Protein AF-A0A077SKH4-F1 (afdb_monomer)

Radius of gyration: 14.98 Å; Cα contacts (8 Å, |Δi|>4): 152; chains: 1; bounding box: 33×28×40 Å

Nearest PDB structures (foldseek):
  4gmj-assembly2_D  TM=9.838E-01  e=1.958E-15  Homo sapiens
  4gmj-assembly3_F  TM=9.851E-01  e=6.056E-15  Homo sapiens
  3g10-assembly1_A  TM=9.636E-01  e=4.476E-11  Schizosaccharomyces pombe
  4b8a-assembly1_B  TM=8.541E-01  e=5.267E-09  Saccharomyces cerevisiae S288C
  4b8c-assembly2_E  TM=8.851E-01  e=1.291E-07  Saccharomyces cerevisiae S288C

InterPro domains:
  IPR006941 Ribonuclease CAF1 [PF04857] (20-105)
  IPR012337 Ribonuclease H-like superfamily [SSF53098] (2-127)
  IPR036397 Ribonuclease H superfamily [G3DSA:3.30.420.10] (1-127)
  IPR039637 CCR4-NOT transcription complex subunit 7/8/Pop2 [PTHR10797] (2-127)

Sequence (127 aa):
SRFGELLMSSGIVLNDCVHWVTFHSGYDFAYLLKLLTCQNLPDTQAGFFNLIKLYFPTVYDIKHLMKFCNSLHGGLNKLAELLEVERFGICHQAGSDSLLTACTFRKLKESFFNGSTEKYAGVLYGL

Organism: NCBI:txid1483482

Secondary structure (DSSP, 8-state):
-HHHHHHHHTTSSS-TT-EEEESS-HHHHHHHHHHHH-SPPPSSHHHHHHHHHHH-SEEEEHHHHGGGSTT--S-HHHHHHHTTPPP-S-TT-HHHHHHHHHHHHHHHHHHHSTT--GGGTTPPTT-

Solvent-accessible surface area (backbone atoms only — not comparable to full-atom values): 7391 Å² total; per-residue (Å²): 111,70,68,33,58,51,46,62,72,65,60,66,38,67,26,75,88,38,75,46,75,42,67,57,38,60,63,61,51,52,54,49,49,34,52,64,66,73,47,82,77,58,98,40,71,68,53,42,52,53,49,42,49,54,44,47,48,30,27,38,20,49,57,41,54,34,77,78,36,90,91,58,63,84,53,71,68,51,45,20,58,77,67,73,46,82,76,62,76,59,87,94,33,72,69,28,49,50,52,38,47,51,56,36,48,54,52,47,34,55,74,75,37,80,68,57,61,76,94,56,48,68,46,47,40,97,109

Mean predicted aligned error: 2.63 Å

Structure (mmCIF, N/CA/C/O backbone):
data_AF-A0A077SKH4-F1
#
_entry.id   AF-A0A077SKH4-F1
#
loop_
_atom_site.group_PDB
_atom_site.id
_atom_site.type_symbol
_atom_site.label_atom_id
_atom_site.label_alt_id
_atom_site.label_comp_id
_atom_site.label_asym_id
_atom_site.label_entity_id
_atom_site.label_seq_id
_atom_site.pdbx_PDB_ins_code
_atom_site.Cartn_x
_atom_site.Cartn_y
_atom_site.Cartn_z
_atom_site.occupancy
_atom_site.B_iso_or_equiv
_atom_site.auth_seq_id
_atom_site.auth_comp_id
_atom_site.auth_asym_id
_atom_site.auth_atom_id
_atom_site.pdbx_PDB_model_num
ATOM 1 N N . SER A 1 1 ? 2.276 6.394 20.110 1.00 77.44 1 SER A N 1
ATOM 2 C CA . SER A 1 1 ? 1.019 7.166 20.159 1.00 77.44 1 SER A CA 1
ATOM 3 C C . SER A 1 1 ? 1.038 8.331 19.175 1.00 77.44 1 SER A C 1
ATOM 5 O O . SER A 1 1 ? 0.233 8.316 18.255 1.00 77.44 1 SER A O 1
ATOM 7 N N . ARG A 1 2 ? 2.004 9.263 19.252 1.00 95.19 2 ARG A N 1
ATOM 8 C CA . ARG A 1 2 ? 1.986 10.504 18.449 1.00 95.19 2 ARG A CA 1
ATOM 9 C C . ARG A 1 2 ? 1.849 10.339 16.928 1.00 95.19 2 ARG A C 1
ATOM 11 O O . ARG A 1 2 ? 1.082 11.068 16.314 1.00 95.19 2 ARG A O 1
ATOM 18 N N . PHE A 1 3 ? 2.573 9.403 16.310 1.00 95.94 3 PHE A N 1
ATOM 19 C CA . PHE A 1 3 ? 2.470 9.183 14.859 1.00 95.94 3 PHE A CA 1
ATOM 20 C C . PHE A 1 3 ? 1.058 8.747 14.434 1.00 95.94 3 PHE A C 1
ATOM 22 O O . PHE A 1 3 ? 0.540 9.262 13.452 1.00 95.94 3 PHE A O 1
ATOM 29 N N . GLY A 1 4 ? 0.411 7.862 15.201 1.00 96.19 4 GLY A N 1
ATOM 30 C CA . GLY A 1 4 ? -0.950 7.402 14.904 1.00 96.19 4 GLY A CA 1
ATOM 31 C C . GLY A 1 4 ? -1.992 8.505 15.025 1.00 96.19 4 GLY A C 1
ATOM 32 O O . GLY A 1 4 ? -2.849 8.621 14.160 1.00 96.19 4 GLY A O 1
ATOM 33 N N . GLU A 1 5 ? -1.868 9.369 16.033 1.00 96.06 5 GLU A N 1
ATOM 34 C CA . GLU A 1 5 ? -2.736 10.546 16.198 1.00 96.06 5 GLU A CA 1
ATOM 35 C C . GLU A 1 5 ? -2.635 11.514 15.010 1.00 96.06 5 GLU A C 1
ATOM 37 O O . GLU A 1 5 ? -3.644 12.006 14.496 1.00 96.06 5 GLU A O 1
ATOM 42 N N . LEU A 1 6 ? -1.406 11.780 14.556 1.00 98.19 6 LEU A N 1
ATOM 43 C CA . LEU A 1 6 ? -1.163 12.655 13.412 1.00 98.19 6 LEU A CA 1
ATOM 44 C C . LEU A 1 6 ? -1.642 12.010 12.111 1.00 98.19 6 LEU A C 1
ATOM 46 O O . LEU A 1 6 ? -2.270 12.681 11.299 1.00 98.19 6 LEU A O 1
ATOM 50 N N . LEU A 1 7 ? -1.413 10.707 11.927 1.00 97.69 7 LEU A N 1
ATOM 51 C CA . LEU A 1 7 ? -1.899 9.983 10.755 1.00 97.69 7 LEU A CA 1
ATOM 52 C C . LEU A 1 7 ? -3.433 9.974 10.706 1.00 97.69 7 LEU A C 1
ATOM 54 O O . LEU A 1 7 ? -4.000 10.254 9.654 1.00 97.69 7 LEU A O 1
ATOM 58 N N . MET A 1 8 ? -4.103 9.746 11.839 1.00 97.25 8 MET A N 1
ATOM 59 C CA . MET A 1 8 ? -5.566 9.760 11.934 1.00 97.25 8 MET A CA 1
ATOM 60 C C . MET A 1 8 ? -6.166 11.111 11.530 1.00 97.25 8 MET A C 1
ATOM 62 O O . MET A 1 8 ? -7.162 11.158 10.817 1.00 97.25 8 MET A O 1
ATOM 66 N N . SER A 1 9 ? -5.554 12.216 11.962 1.00 97.00 9 SER A N 1
ATOM 67 C CA . SER A 1 9 ? -6.051 13.573 11.685 1.00 97.00 9 SER A CA 1
ATOM 68 C C . SER A 1 9 ? -5.535 14.182 10.373 1.00 97.00 9 SER A C 1
ATOM 70 O O . SER A 1 9 ? -5.963 15.269 9.996 1.00 97.00 9 SER A O 1
ATOM 72 N N . SER A 1 10 ? -4.653 13.487 9.648 1.00 97.75 10 SER A N 1
ATOM 73 C CA . SER A 1 10 ? -4.031 13.983 8.408 1.00 97.75 10 SER A CA 1
ATOM 74 C C . SER A 1 10 ? -4.956 14.025 7.186 1.00 97.75 10 SER A C 1
ATOM 76 O O . SER A 1 10 ? -4.623 14.674 6.197 1.00 97.75 10 SER A O 1
ATOM 78 N N . GLY A 1 11 ? -6.077 13.296 7.215 1.00 97.50 11 GLY A N 1
ATOM 79 C CA . GLY A 1 11 ? -6.938 13.075 6.047 1.00 97.50 11 GLY A CA 1
ATOM 80 C C . GLY A 1 11 ? -6.426 12.016 5.058 1.00 97.50 11 GLY A C 1
ATOM 81 O O . GLY A 1 11 ? -7.020 11.862 3.993 1.00 97.50 11 GLY A O 1
ATOM 82 N N . ILE A 1 12 ? -5.342 11.294 5.379 1.00 97.25 12 ILE A N 1
ATOM 83 C CA . ILE A 1 12 ? -4.785 10.212 4.538 1.00 97.25 12 ILE A CA 1
ATOM 84 C C . ILE A 1 12 ? -5.545 8.884 4.741 1.00 97.25 12 ILE A C 1
ATOM 86 O O . ILE A 1 12 ? -5.666 8.076 3.820 1.00 97.25 12 ILE A O 1
ATOM 90 N N . VAL A 1 13 ? -6.064 8.651 5.947 1.00 98.06 13 VAL A N 1
ATOM 91 C CA . VAL A 1 13 ? -6.929 7.505 6.277 1.00 98.06 13 VAL A CA 1
ATOM 92 C C . VAL A 1 13 ? -8.393 7.938 6.293 1.00 98.06 13 VAL A C 1
ATOM 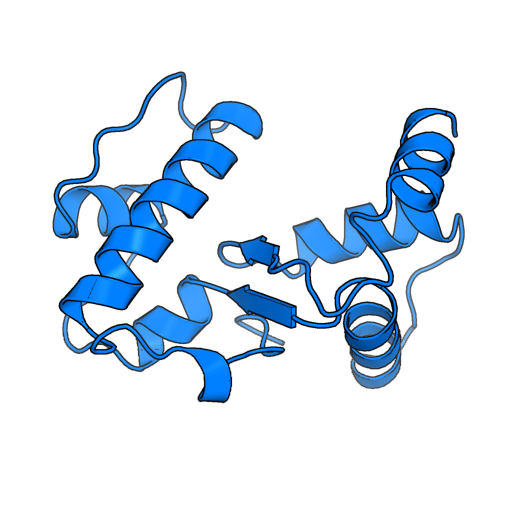94 O O . VAL A 1 13 ? -8.671 9.130 6.424 1.00 98.06 13 VAL A O 1
ATOM 97 N N . LEU A 1 14 ? -9.322 6.981 6.194 1.00 98.00 14 LEU A N 1
ATOM 98 C CA . LEU A 1 14 ? -10.774 7.230 6.190 1.00 98.00 14 LEU A CA 1
ATOM 99 C C . LEU A 1 14 ? -11.210 8.185 5.056 1.00 98.00 14 LEU A C 1
ATOM 101 O O . LEU A 1 14 ? -12.123 8.989 5.228 1.00 98.00 14 LEU A O 1
ATOM 105 N N . ASN A 1 15 ? -10.521 8.136 3.911 1.00 98.00 15 ASN A N 1
ATOM 106 C CA . ASN A 1 15 ? -10.720 9.067 2.803 1.00 98.00 15 ASN A CA 1
ATOM 107 C C . ASN A 1 15 ? -10.680 8.345 1.449 1.00 98.00 15 ASN A C 1
ATOM 109 O O . ASN A 1 15 ? -9.623 7.888 1.015 1.00 98.00 15 ASN A O 1
ATOM 113 N N . ASP A 1 16 ? -11.820 8.303 0.760 1.00 96.12 16 ASP A N 1
ATOM 114 C CA . ASP A 1 16 ? -11.981 7.623 -0.534 1.00 96.12 16 ASP A CA 1
ATOM 115 C C . ASP A 1 16 ? -11.188 8.290 -1.671 1.00 96.12 16 ASP A C 1
ATOM 117 O O . ASP A 1 16 ? -10.854 7.643 -2.665 1.00 96.12 16 ASP A O 1
ATOM 121 N N . CYS A 1 17 ? -10.837 9.574 -1.525 1.00 97.12 17 CYS A N 1
ATOM 122 C CA . CYS A 1 17 ? -10.016 10.301 -2.495 1.00 97.12 17 CYS A CA 1
ATOM 123 C C . CYS A 1 17 ? -8.535 9.881 -2.443 1.00 97.12 17 CYS A C 1
ATOM 125 O O . CYS A 1 17 ? -7.771 10.181 -3.366 1.00 97.12 17 CYS A O 1
ATOM 127 N N . VAL A 1 18 ? -8.108 9.201 -1.373 1.00 98.00 18 VAL A N 1
ATOM 128 C CA . VAL A 1 18 ? -6.723 8.760 -1.180 1.00 98.00 18 VAL A CA 1
ATOM 129 C C . VAL A 1 18 ? -6.565 7.322 -1.656 1.00 98.00 18 VAL A C 1
ATOM 131 O O . VAL A 1 18 ? -7.278 6.417 -1.234 1.00 98.00 18 VAL A O 1
ATOM 134 N N . HIS A 1 19 ? -5.579 7.112 -2.525 1.00 97.62 19 HIS A N 1
ATOM 135 C CA . HIS A 1 19 ? -5.285 5.815 -3.119 1.00 97.62 19 HIS A CA 1
ATOM 136 C C . HIS A 1 19 ? -4.001 5.257 -2.507 1.00 97.62 19 HIS A C 1
ATOM 138 O O . HIS A 1 19 ? -2.911 5.786 -2.729 1.00 97.62 19 HIS A O 1
ATOM 144 N N . TRP A 1 20 ? -4.127 4.179 -1.743 1.00 98.50 20 TRP A N 1
ATOM 145 C CA . TRP A 1 20 ? -3.008 3.490 -1.115 1.00 98.50 20 TRP A CA 1
ATOM 146 C C . TRP A 1 20 ? -2.405 2.477 -2.083 1.00 98.50 20 TRP A C 1
ATOM 148 O O . TRP A 1 20 ? -3.098 1.606 -2.603 1.00 98.50 2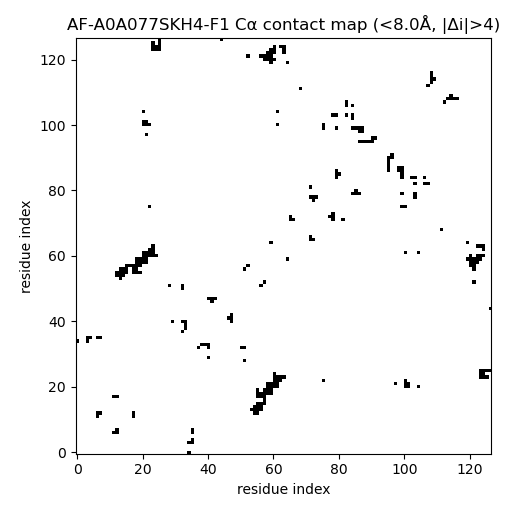0 TRP A O 1
ATOM 158 N N . VAL A 1 21 ? -1.103 2.578 -2.326 1.00 98.56 21 VAL A N 1
ATOM 159 C CA . VAL A 1 21 ? -0.372 1.699 -3.244 1.00 98.56 21 VAL A CA 1
ATOM 160 C C . VAL A 1 21 ? 0.660 0.918 -2.451 1.00 98.56 21 VAL A C 1
ATOM 162 O O . VAL A 1 21 ? 1.446 1.500 -1.709 1.00 98.56 21 VAL A O 1
ATOM 165 N N . THR A 1 22 ? 0.647 -0.402 -2.600 1.00 98.44 22 THR A N 1
ATOM 166 C CA . THR A 1 22 ? 1.413 -1.308 -1.743 1.00 98.44 22 THR A CA 1
ATOM 167 C C . THR A 1 22 ? 1.947 -2.518 -2.513 1.00 98.44 22 THR A C 1
ATOM 169 O O . THR A 1 22 ? 1.578 -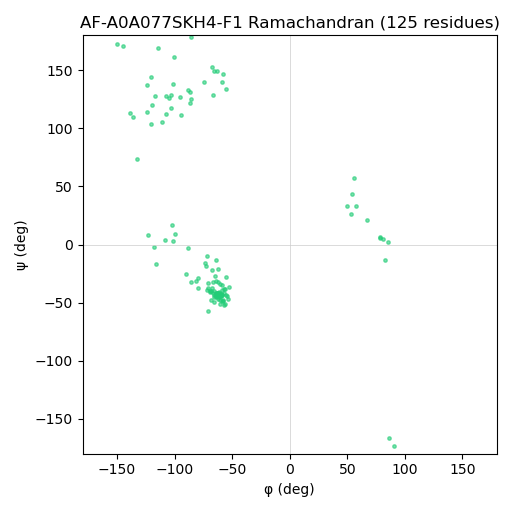2.735 -3.667 1.00 98.44 22 THR A O 1
ATOM 172 N N . PHE A 1 23 ? 2.814 -3.323 -1.893 1.00 98.50 23 PHE A N 1
ATOM 173 C CA . PHE A 1 23 ? 3.326 -4.565 -2.475 1.00 98.50 23 PHE A CA 1
ATOM 174 C C . PHE A 1 23 ? 3.328 -5.676 -1.418 1.00 98.50 23 PHE A C 1
ATOM 176 O O . PHE A 1 23 ? 4.156 -5.650 -0.516 1.00 98.50 23 PHE A O 1
ATOM 183 N N . HIS A 1 24 ? 2.443 -6.670 -1.556 1.00 97.69 24 HIS A N 1
ATOM 184 C CA . HIS A 1 24 ? 2.314 -7.809 -0.637 1.00 97.69 24 HIS A CA 1
ATOM 185 C C . HIS A 1 24 ? 2.087 -7.384 0.827 1.00 97.69 24 HIS A C 1
ATOM 187 O O . HIS A 1 24 ? 2.842 -7.732 1.734 1.00 97.69 24 HIS A O 1
ATOM 193 N N . SER A 1 25 ? 1.027 -6.611 1.047 1.00 97.75 25 SER A N 1
ATOM 194 C CA . SER A 1 25 ? 0.936 -5.658 2.161 1.00 97.75 25 SER A CA 1
ATOM 195 C C . SER A 1 25 ? 0.102 -6.090 3.362 1.00 97.75 25 SER A C 1
ATOM 197 O O . SER A 1 25 ? -0.251 -5.263 4.205 1.00 97.75 25 SER A O 1
ATOM 199 N N . GLY A 1 26 ? -0.196 -7.386 3.490 1.00 97.81 26 GLY A N 1
ATOM 200 C CA . GLY A 1 26 ? -0.966 -7.907 4.625 1.00 97.81 26 GLY A CA 1
ATOM 201 C C . GLY A 1 26 ? -0.369 -7.501 5.979 1.00 97.81 26 GLY A C 1
ATOM 202 O O . GLY A 1 26 ? -1.079 -6.987 6.844 1.00 97.81 26 GLY A O 1
ATOM 203 N N . TYR A 1 27 ? 0.950 -7.649 6.142 1.00 97.62 27 TYR A N 1
ATOM 204 C CA . TYR A 1 27 ? 1.649 -7.234 7.363 1.00 97.62 27 TYR A CA 1
ATOM 205 C C . TYR A 1 27 ? 1.750 -5.712 7.509 1.00 97.62 27 TYR A C 1
ATOM 207 O O . TYR A 1 27 ? 1.571 -5.205 8.616 1.00 97.62 27 TYR A O 1
ATOM 215 N N . ASP A 1 28 ? 1.983 -4.979 6.419 1.00 97.94 28 ASP A N 1
ATOM 216 C CA . ASP A 1 28 ? 2.094 -3.515 6.447 1.00 97.94 28 ASP A CA 1
ATOM 217 C C . ASP A 1 28 ? 0.815 -2.885 7.008 1.00 97.94 28 ASP A C 1
ATOM 219 O O . ASP A 1 28 ? 0.849 -2.080 7.944 1.00 97.94 28 ASP A O 1
ATOM 223 N N . PHE A 1 29 ? -0.337 -3.322 6.496 1.00 98.25 29 PHE A N 1
ATOM 224 C CA . PHE A 1 29 ? -1.618 -2.843 6.990 1.00 98.25 29 PHE A CA 1
ATOM 225 C C . PHE A 1 29 ? -1.960 -3.366 8.382 1.00 98.25 29 PHE A C 1
ATOM 227 O O . PHE A 1 29 ? -2.570 -2.635 9.158 1.00 98.25 29 PHE A O 1
ATOM 234 N N . ALA A 1 30 ? -1.550 -4.582 8.746 1.00 98.06 30 ALA A N 1
ATOM 235 C CA . ALA A 1 30 ? -1.702 -5.073 10.113 1.00 98.06 30 ALA A CA 1
ATOM 236 C C . ALA A 1 30 ? -0.971 -4.173 11.126 1.00 98.06 30 ALA A C 1
ATOM 238 O O . ALA A 1 30 ? -1.541 -3.808 12.158 1.00 98.06 30 ALA A O 1
ATOM 239 N N . TYR A 1 31 ? 0.255 -3.741 10.816 1.00 97.50 31 TYR A N 1
ATOM 240 C CA . TYR A 1 31 ? 0.981 -2.784 11.651 1.00 97.50 31 TYR A CA 1
ATOM 241 C C . TYR A 1 31 ? 0.289 -1.418 11.709 1.00 97.50 31 TYR A C 1
ATOM 243 O O . TYR A 1 31 ? 0.144 -0.866 12.803 1.00 97.50 31 TYR A O 1
ATOM 251 N N . LEU A 1 32 ? -0.180 -0.886 10.574 1.00 97.50 32 LEU A N 1
ATOM 252 C CA . LEU A 1 32 ? -0.897 0.393 10.543 1.00 97.50 32 LEU A CA 1
ATOM 253 C C . LEU A 1 32 ? -2.225 0.339 11.307 1.00 97.50 32 LEU A C 1
ATOM 255 O O . LEU A 1 32 ? -2.503 1.242 12.091 1.00 97.50 32 LEU A O 1
ATOM 259 N N . LEU A 1 33 ? -3.020 -0.723 11.152 1.00 98.00 33 LEU A N 1
ATOM 260 C CA . LEU A 1 33 ? -4.265 -0.903 11.900 1.00 98.00 33 LEU A CA 1
ATOM 261 C C . LEU A 1 33 ? -4.001 -1.002 13.399 1.00 98.00 33 LEU A C 1
ATOM 263 O O . LEU A 1 33 ? -4.674 -0.328 14.176 1.00 98.00 33 LEU A O 1
ATOM 267 N N . LYS A 1 34 ? -2.995 -1.776 13.823 1.00 97.31 34 LYS A N 1
ATOM 268 C CA . LYS A 1 34 ? -2.605 -1.847 15.238 1.00 97.31 34 LYS A CA 1
ATOM 269 C C . LYS A 1 34 ? -2.201 -0.474 15.779 1.00 97.31 34 LYS A C 1
ATOM 271 O O . LYS A 1 34 ? -2.547 -0.126 16.904 1.00 97.31 34 LYS A O 1
ATOM 276 N N . LEU A 1 35 ? -1.495 0.316 14.974 1.00 96.69 35 LEU A N 1
ATOM 277 C CA . LEU A 1 35 ? -1.054 1.659 15.334 1.00 96.69 35 LEU A CA 1
ATOM 278 C C . LEU A 1 35 ? -2.204 2.680 15.398 1.00 96.69 35 LEU A C 1
ATOM 280 O O . LEU A 1 35 ? -2.182 3.547 16.268 1.00 96.69 35 LEU A O 1
ATOM 284 N N . LEU A 1 36 ? -3.185 2.589 14.497 1.00 97.06 36 LEU A N 1
ATOM 285 C CA . LEU A 1 36 ? -4.333 3.502 14.420 1.00 97.06 36 LEU A CA 1
ATOM 286 C C . LEU A 1 36 ? -5.417 3.179 15.451 1.00 97.06 36 LEU A C 1
ATOM 288 O O . LEU A 1 36 ? -6.042 4.087 15.991 1.00 97.06 36 LEU A O 1
ATOM 292 N N . THR A 1 37 ? -5.654 1.893 15.706 1.00 96.00 37 THR A N 1
ATOM 293 C CA . THR A 1 37 ? -6.714 1.435 16.617 1.00 96.00 37 THR A CA 1
ATOM 294 C C . THR A 1 37 ? -6.224 1.295 18.053 1.00 96.00 37 THR A C 1
ATOM 296 O O . THR A 1 37 ? -7.025 1.379 18.982 1.00 96.00 37 THR A O 1
ATOM 299 N N . CYS A 1 38 ? -4.920 1.070 18.250 1.00 95.50 38 CYS A N 1
ATOM 300 C CA . CYS A 1 38 ? -4.346 0.671 19.535 1.00 95.50 38 CYS A CA 1
ATOM 301 C C . CYS A 1 38 ? -5.038 -0.570 20.140 1.00 95.50 38 CYS A C 1
ATOM 303 O O . CYS A 1 38 ? -5.036 -0.739 21.358 1.00 95.50 38 CYS A O 1
ATOM 305 N N . GLN A 1 39 ? -5.630 -1.428 19.300 1.00 95.88 39 GLN A N 1
ATOM 306 C CA . GLN A 1 39 ? -6.303 -2.666 19.692 1.00 95.88 39 G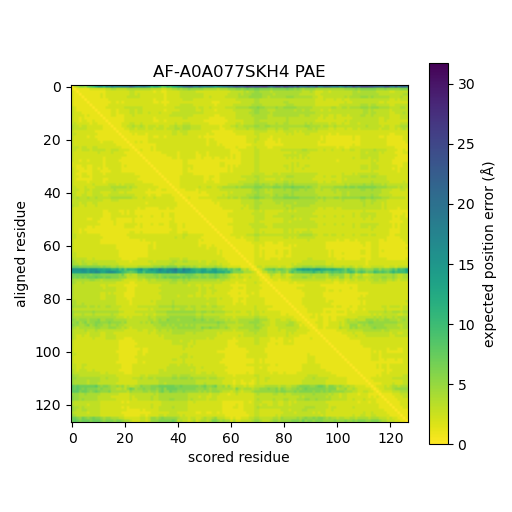LN A CA 1
ATOM 307 C C . GLN A 1 39 ? -5.572 -3.895 19.140 1.00 95.88 39 GLN A C 1
ATOM 309 O O . GLN A 1 39 ? -4.684 -3.798 18.286 1.00 95.88 39 GLN A O 1
ATOM 314 N N . ASN A 1 40 ? -5.968 -5.074 19.625 1.00 97.50 40 ASN A N 1
ATOM 315 C CA . ASN A 1 40 ? -5.630 -6.329 18.962 1.00 97.50 40 ASN A CA 1
ATOM 316 C C . ASN A 1 40 ? -6.261 -6.372 17.564 1.00 97.50 40 ASN A C 1
ATOM 318 O O . ASN A 1 40 ? -7.325 -5.797 17.327 1.00 97.50 40 ASN A O 1
ATOM 322 N N . LEU A 1 41 ? -5.590 -7.058 16.639 1.00 97.94 41 LEU A N 1
ATOM 323 C CA . LEU A 1 41 ? -6.148 -7.295 15.313 1.00 97.94 41 LEU A CA 1
ATOM 324 C C . LEU A 1 41 ? -7.357 -8.236 15.413 1.00 97.94 41 LEU A C 1
ATOM 326 O O . LEU A 1 41 ? -7.407 -9.050 16.335 1.00 97.94 41 LEU A O 1
ATOM 330 N N . PRO A 1 42 ? -8.312 -8.153 14.474 1.00 97.94 42 PRO A N 1
ATOM 331 C CA . PRO A 1 42 ? -9.434 -9.080 14.435 1.00 97.94 42 PRO A CA 1
ATOM 332 C C . PRO A 1 42 ? -8.974 -10.536 14.306 1.00 97.94 42 PRO A C 1
ATOM 334 O O . PRO A 1 42 ? -8.097 -10.838 13.499 1.00 97.94 42 PRO A O 1
ATOM 337 N N . ASP A 1 43 ? -9.640 -11.445 15.018 1.00 97.31 43 ASP A N 1
ATOM 338 C CA . ASP A 1 43 ? -9.347 -12.889 14.972 1.00 97.31 43 ASP A CA 1
ATOM 339 C C . ASP A 1 43 ? -9.781 -13.557 13.657 1.00 97.31 43 ASP A C 1
ATOM 341 O O . ASP A 1 43 ? -9.478 -14.720 13.396 1.00 97.31 43 ASP A O 1
ATOM 345 N N . THR A 1 44 ? -10.526 -12.830 12.821 1.00 98.06 44 THR A N 1
ATOM 346 C CA . THR A 1 44 ? -11.023 -13.321 11.538 1.00 98.06 44 THR A CA 1
ATOM 347 C C . THR A 1 44 ? -10.520 -12.457 10.397 1.00 98.06 44 THR A C 1
ATOM 349 O O . THR A 1 44 ? -10.469 -11.227 10.484 1.00 98.06 44 THR A O 1
ATOM 352 N N . GLN A 1 45 ? -10.237 -13.107 9.272 1.00 96.81 45 GLN A N 1
ATOM 353 C CA . GLN A 1 45 ? -9.868 -12.427 8.038 1.00 96.81 45 GLN A CA 1
ATOM 354 C C . GLN A 1 45 ? -10.951 -11.434 7.586 1.00 96.81 45 GLN A C 1
ATOM 356 O O . GLN A 1 45 ? -10.636 -10.310 7.207 1.00 96.81 45 GLN A O 1
ATOM 361 N N . ALA A 1 46 ? -12.233 -11.799 7.686 1.00 97.88 46 ALA A N 1
ATOM 362 C CA . ALA A 1 46 ? -13.336 -10.894 7.355 1.00 97.88 46 ALA A CA 1
ATOM 363 C C . ALA A 1 46 ? -13.326 -9.624 8.227 1.00 97.88 46 ALA A C 1
ATOM 365 O O . ALA A 1 46 ? -13.479 -8.519 7.712 1.00 97.88 46 ALA A O 1
ATOM 366 N N . GLY A 1 47 ? -13.081 -9.765 9.536 1.00 98.25 47 GLY A N 1
ATOM 367 C CA . GLY A 1 47 ? -12.923 -8.626 10.440 1.00 98.25 47 GLY A CA 1
ATOM 368 C C . GLY A 1 47 ? -11.740 -7.734 10.055 1.00 98.25 47 GLY A C 1
ATOM 369 O O . GLY A 1 47 ? -11.872 -6.511 10.060 1.00 98.25 47 GLY A O 1
ATOM 370 N N . PHE A 1 48 ? -10.613 -8.331 9.659 1.00 98.25 48 PHE A N 1
ATOM 371 C CA . PHE A 1 48 ? -9.453 -7.591 9.162 1.00 98.25 48 PHE A CA 1
ATOM 372 C C . PHE A 1 48 ? -9.801 -6.775 7.911 1.00 98.25 48 PHE A C 1
ATOM 374 O O . PHE A 1 48 ? -9.598 -5.563 7.902 1.00 98.25 48 PHE A O 1
ATOM 381 N N . PHE A 1 49 ? -10.416 -7.390 6.896 1.00 98.06 49 PHE A N 1
ATOM 382 C CA . PHE A 1 49 ? -10.818 -6.685 5.673 1.00 98.06 49 PHE A CA 1
ATOM 383 C C . PHE A 1 49 ? -11.878 -5.603 5.909 1.00 98.06 49 PHE A C 1
ATOM 385 O O . PHE A 1 49 ? -11.848 -4.577 5.232 1.00 98.06 49 PHE A O 1
ATOM 392 N N . ASN A 1 50 ? -12.770 -5.773 6.890 1.00 98.31 50 ASN A N 1
ATOM 393 C CA . ASN A 1 50 ? -13.705 -4.715 7.282 1.00 98.31 50 ASN A CA 1
ATOM 394 C C . ASN A 1 50 ? -12.964 -3.468 7.785 1.00 98.31 50 ASN A C 1
ATOM 396 O O . ASN A 1 50 ? -13.317 -2.352 7.405 1.00 98.31 50 ASN A O 1
ATOM 400 N N . LEU A 1 51 ? -11.911 -3.645 8.592 1.00 98.38 51 LEU A N 1
ATOM 401 C CA . LEU A 1 51 ? -11.074 -2.530 9.037 1.00 98.38 51 LEU A CA 1
ATOM 402 C C . LEU A 1 51 ? -10.253 -1.937 7.889 1.00 98.38 51 LEU A C 1
ATOM 404 O O . LEU A 1 51 ? -10.161 -0.716 7.796 1.00 98.38 51 LEU A O 1
ATOM 408 N N . ILE A 1 52 ? -9.700 -2.765 6.996 1.00 98.19 52 ILE A N 1
ATOM 409 C CA . ILE A 1 52 ? -8.990 -2.272 5.806 1.00 98.19 52 ILE A CA 1
ATOM 410 C C . ILE A 1 52 ? -9.903 -1.376 4.977 1.00 98.19 52 ILE A C 1
ATOM 412 O O . ILE A 1 52 ? -9.542 -0.237 4.713 1.00 98.19 52 ILE A O 1
ATOM 416 N N . LYS A 1 53 ? -11.106 -1.848 4.637 1.00 97.88 53 LYS A N 1
ATOM 417 C CA . LYS A 1 53 ? -12.072 -1.086 3.840 1.00 97.88 53 LYS A CA 1
ATOM 418 C C . LYS A 1 53 ? -12.493 0.220 4.516 1.00 97.88 53 LYS A C 1
ATOM 420 O O . LYS A 1 53 ? -12.754 1.197 3.827 1.00 97.88 53 LYS A O 1
ATOM 425 N N . LEU A 1 54 ? -12.572 0.236 5.846 1.00 98.25 54 LEU A N 1
ATOM 426 C CA . LEU A 1 54 ? -12.901 1.441 6.600 1.00 98.25 54 LEU A CA 1
ATOM 427 C C . LEU A 1 54 ? -11.750 2.458 6.557 1.00 98.25 54 LEU A C 1
ATOM 429 O O . LEU A 1 54 ? -11.946 3.589 6.129 1.00 98.25 54 LEU A O 1
ATOM 433 N N . TYR A 1 55 ? -10.552 2.067 6.998 1.00 98.44 55 TYR A N 1
ATOM 434 C CA . TYR A 1 55 ? -9.419 2.986 7.165 1.00 98.44 55 TYR A CA 1
ATOM 435 C C . TYR A 1 55 ? -8.694 3.320 5.857 1.00 98.44 55 TYR A C 1
ATOM 437 O O . TYR A 1 55 ? -8.137 4.411 5.732 1.00 98.44 55 TYR A O 1
ATOM 445 N N . PHE A 1 56 ? -8.710 2.404 4.892 1.00 98.38 56 PHE A N 1
ATOM 446 C CA . PHE A 1 56 ? -8.012 2.491 3.610 1.00 98.38 56 PHE A CA 1
ATOM 447 C C . PHE A 1 56 ? -8.981 2.102 2.479 1.00 98.38 56 PHE A C 1
ATOM 449 O O . PHE A 1 56 ? -8.890 1.004 1.929 1.00 98.38 56 PHE A O 1
ATOM 456 N N . PRO A 1 57 ? -9.944 2.972 2.129 1.00 97.56 57 PRO A N 1
ATOM 457 C CA . PRO A 1 57 ? -11.046 2.589 1.242 1.00 97.56 57 PRO A CA 1
ATOM 458 C C . PRO A 1 57 ? -10.598 2.183 -0.165 1.00 97.56 57 PRO A C 1
ATOM 460 O O . PRO A 1 57 ? -11.178 1.278 -0.767 1.00 97.56 57 PRO A O 1
ATOM 463 N N . THR A 1 58 ? -9.521 2.801 -0.658 1.00 97.94 58 THR A N 1
ATOM 464 C CA . THR A 1 58 ? -8.964 2.528 -1.983 1.00 97.94 58 THR A CA 1
ATOM 465 C C . THR A 1 58 ? -7.523 2.044 -1.866 1.00 97.94 58 THR A C 1
ATOM 467 O O . THR A 1 58 ? -6.606 2.836 -1.653 1.00 97.94 58 THR A O 1
ATOM 470 N N . VAL A 1 59 ? -7.314 0.735 -2.026 1.00 98.31 59 VAL A N 1
ATOM 471 C CA . VAL A 1 59 ? -5.999 0.077 -1.924 1.00 98.31 59 VAL A CA 1
ATOM 472 C C . VAL A 1 59 ? -5.685 -0.698 -3.197 1.00 98.31 59 VAL A C 1
ATOM 474 O O . VAL A 1 59 ? -6.527 -1.444 -3.689 1.00 98.31 59 VAL A O 1
ATOM 477 N N . TYR A 1 60 ? -4.449 -0.592 -3.676 1.00 98.56 60 TYR A N 1
ATOM 478 C CA . TYR A 1 60 ? -3.889 -1.439 -4.721 1.00 98.56 60 TYR A CA 1
ATOM 479 C C . TYR A 1 60 ? -2.676 -2.197 -4.190 1.00 98.56 60 TYR A C 1
ATOM 481 O O . TYR A 1 60 ? -1.672 -1.596 -3.800 1.00 98.56 60 TYR A O 1
ATOM 489 N N . ASP A 1 61 ? -2.751 -3.526 -4.211 1.00 98.50 61 ASP A N 1
ATOM 490 C CA . ASP A 1 61 ? -1.593 -4.386 -3.993 1.00 98.50 61 ASP A CA 1
ATOM 491 C C . ASP A 1 61 ? -0.986 -4.772 -5.349 1.00 98.50 61 ASP A C 1
ATOM 493 O O . ASP A 1 61 ? -1.562 -5.530 -6.134 1.00 98.50 61 ASP A O 1
ATOM 497 N N . ILE A 1 62 ? 0.209 -4.255 -5.631 1.00 98.44 62 ILE A N 1
ATOM 498 C CA . ILE A 1 62 ? 0.956 -4.534 -6.860 1.00 98.44 62 ILE A CA 1
ATOM 499 C C . ILE A 1 62 ? 1.168 -6.040 -7.043 1.00 98.44 62 ILE A C 1
ATOM 501 O O . ILE A 1 62 ? 1.066 -6.542 -8.162 1.00 98.44 62 ILE A O 1
ATOM 505 N N . LYS A 1 63 ? 1.420 -6.789 -5.964 1.00 98.06 63 LYS A N 1
ATOM 506 C CA . LYS A 1 63 ? 1.648 -8.233 -6.047 1.00 98.06 63 LYS A CA 1
ATOM 507 C C . LYS A 1 63 ? 0.383 -8.972 -6.491 1.00 98.06 63 LYS A C 1
ATOM 509 O O . LYS A 1 63 ? 0.479 -9.976 -7.198 1.00 98.06 63 LYS A O 1
ATOM 514 N N . HIS A 1 64 ? -0.795 -8.465 -6.124 1.00 97.81 64 HIS A N 1
ATOM 515 C CA . HIS A 1 64 ? -2.071 -8.941 -6.653 1.00 97.81 64 HIS A CA 1
ATOM 516 C C . HIS A 1 64 ? -2.230 -8.575 -8.135 1.00 97.81 64 HIS A C 1
ATOM 518 O O . HIS A 1 64 ? -2.512 -9.459 -8.943 1.00 97.81 64 HIS A O 1
ATOM 524 N N . LEU A 1 65 ? -1.964 -7.320 -8.512 1.00 97.75 65 LEU A N 1
ATOM 525 C CA . LEU A 1 65 ? -2.055 -6.851 -9.903 1.00 97.75 65 LEU A CA 1
ATOM 526 C C . LEU A 1 65 ? -1.174 -7.655 -10.868 1.00 97.75 65 LEU A C 1
ATOM 528 O O . LEU A 1 65 ? -1.604 -7.978 -11.975 1.00 97.75 65 LEU A O 1
ATOM 532 N N . 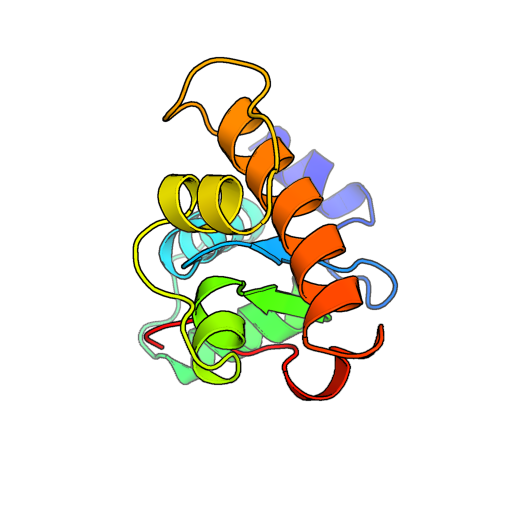MET A 1 66 ? 0.029 -8.045 -10.440 1.00 97.44 66 MET A N 1
ATOM 533 C CA . MET A 1 66 ? 0.936 -8.877 -11.239 1.00 97.44 66 MET A CA 1
ATOM 534 C C . MET A 1 66 ? 0.292 -10.192 -11.706 1.00 97.44 66 MET A C 1
ATOM 536 O O . MET A 1 66 ? 0.657 -10.682 -12.768 1.00 97.44 66 MET A O 1
ATOM 540 N N . LYS A 1 67 ? -0.695 -10.747 -10.980 1.00 95.50 67 LYS A N 1
ATOM 541 C CA . LYS A 1 67 ? -1.405 -11.975 -11.395 1.00 95.50 67 LYS A CA 1
ATOM 542 C C . LYS A 1 67 ? -2.164 -11.819 -12.716 1.00 95.50 67 LYS A C 1
ATOM 544 O O . LYS A 1 67 ? -2.469 -12.819 -13.356 1.00 95.50 67 LYS A O 1
ATOM 549 N N . PHE A 1 68 ? -2.472 -10.586 -13.111 1.00 95.19 68 PHE A N 1
ATOM 550 C CA . PHE A 1 68 ? -3.191 -10.264 -14.345 1.00 95.19 68 PHE A CA 1
ATOM 551 C C . PHE A 1 68 ? -2.263 -9.770 -15.459 1.00 95.19 68 PHE A C 1
ATOM 553 O O . PHE A 1 68 ? -2.733 -9.406 -16.533 1.00 95.19 68 PHE A O 1
ATOM 560 N N . CYS A 1 69 ? -0.954 -9.753 -15.207 1.00 93.88 69 CYS A N 1
ATOM 561 C CA . CYS A 1 69 ? 0.057 -9.331 -16.160 1.00 93.88 69 CYS A CA 1
ATOM 562 C C . CYS A 1 69 ? 0.866 -10.555 -16.583 1.00 93.88 69 CYS A C 1
ATOM 564 O O . CYS A 1 69 ? 1.704 -11.053 -15.827 1.00 93.88 69 CYS A O 1
ATOM 566 N N . ASN A 1 70 ? 0.630 -11.044 -17.800 1.00 82.12 70 ASN A N 1
ATOM 567 C CA . ASN A 1 70 ? 1.435 -12.127 -18.359 1.00 82.12 70 ASN A CA 1
ATOM 568 C C . ASN A 1 70 ? 2.915 -11.715 -18.319 1.00 82.12 70 ASN A C 1
ATOM 570 O O . ASN A 1 70 ? 3.232 -10.592 -18.700 1.00 82.12 70 ASN A O 1
ATOM 574 N N . SER A 1 71 ? 3.795 -12.618 -17.869 1.00 85.00 71 SER A N 1
ATOM 575 C CA . SER A 1 71 ? 5.260 -12.470 -17.709 1.00 85.00 71 SER A CA 1
ATOM 576 C C . SER A 1 71 ? 5.802 -11.786 -16.441 1.00 85.00 71 SER A C 1
ATOM 578 O O . SER A 1 71 ? 6.986 -11.966 -16.142 1.00 85.00 71 SER A O 1
ATOM 580 N N . LEU A 1 72 ? 4.991 -11.100 -15.626 1.00 93.12 72 LEU A N 1
ATOM 581 C CA . LEU A 1 72 ? 5.503 -10.433 -14.417 1.00 93.12 72 LEU A CA 1
ATOM 582 C C . LEU A 1 72 ? 5.537 -11.375 -13.204 1.00 93.12 72 LEU A C 1
ATOM 584 O O . LEU A 1 72 ? 4.521 -11.915 -12.775 1.00 93.12 72 LEU A O 1
ATOM 588 N N . HIS A 1 73 ? 6.719 -11.555 -12.613 1.00 92.88 73 HIS A N 1
ATOM 589 C CA . HIS A 1 73 ? 6.943 -12.446 -11.471 1.00 92.88 73 HIS A CA 1
ATOM 590 C C . HIS A 1 73 ? 8.088 -11.942 -10.575 1.00 92.88 73 HIS A C 1
ATOM 592 O O . HIS A 1 73 ? 8.772 -10.973 -10.893 1.00 92.88 73 HIS A O 1
ATOM 598 N N . GLY A 1 74 ? 8.286 -12.589 -9.422 1.00 96.06 74 GLY A N 1
ATOM 599 C CA . GLY A 1 74 ? 9.335 -12.219 -8.463 1.00 96.06 74 GLY A CA 1
ATOM 600 C C . GLY A 1 74 ? 8.934 -11.131 -7.456 1.00 96.06 74 GLY A C 1
ATOM 601 O O . GLY A 1 74 ? 7.750 -10.870 -7.235 1.00 96.06 74 GLY A O 1
ATOM 602 N N . GLY A 1 75 ? 9.926 -10.567 -6.764 1.00 97.12 75 GLY A N 1
ATOM 603 C CA . GLY A 1 75 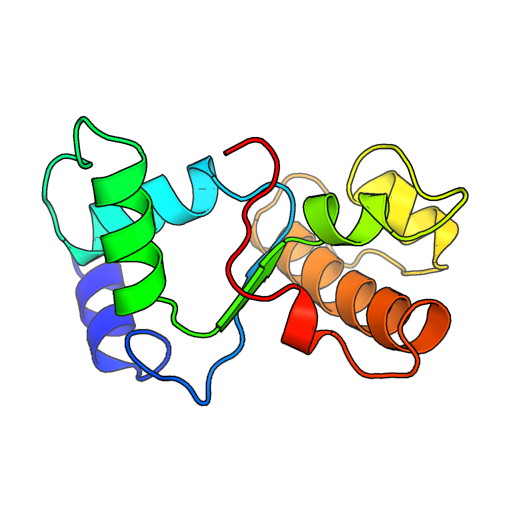? 9.747 -9.501 -5.767 1.00 97.12 75 GLY A CA 1
ATOM 604 C C . GLY A 1 75 ? 9.722 -8.095 -6.379 1.00 97.12 75 GLY A C 1
ATOM 605 O O . GLY A 1 75 ? 9.928 -7.938 -7.580 1.00 97.12 75 GLY A O 1
ATOM 606 N N . LEU A 1 76 ? 9.531 -7.070 -5.540 1.00 97.88 76 LEU A N 1
ATOM 607 C CA . LEU A 1 76 ? 9.424 -5.669 -5.970 1.00 97.88 76 LEU A CA 1
ATOM 608 C C . LEU A 1 76 ? 10.631 -5.205 -6.800 1.00 97.88 76 LEU A C 1
ATOM 610 O O . LEU A 1 76 ? 10.444 -4.587 -7.839 1.00 97.88 76 LEU A O 1
ATOM 614 N N . ASN A 1 77 ? 11.858 -5.553 -6.393 1.00 97.25 77 ASN A N 1
ATOM 615 C CA . ASN A 1 77 ? 13.065 -5.197 -7.152 1.00 97.25 77 ASN A CA 1
ATOM 616 C C . ASN A 1 77 ? 13.072 -5.802 -8.558 1.00 97.25 77 ASN A C 1
ATOM 618 O O . ASN A 1 77 ? 13.410 -5.113 -9.513 1.00 97.25 77 ASN A O 1
ATOM 622 N N . LYS A 1 78 ? 12.669 -7.073 -8.695 1.00 97.38 78 LYS A N 1
ATOM 623 C CA . LYS A 1 78 ? 12.628 -7.726 -10.007 1.00 97.38 78 LYS A CA 1
ATOM 624 C C . LYS A 1 78 ? 11.549 -7.111 -10.889 1.00 97.38 78 LYS A C 1
ATOM 626 O O . LYS A 1 78 ? 11.777 -6.892 -12.070 1.00 97.38 78 LYS A O 1
ATOM 631 N N . LEU A 1 79 ? 10.391 -6.802 -10.311 1.00 97.69 79 LEU A N 1
ATOM 632 C CA . LEU A 1 79 ? 9.340 -6.092 -11.028 1.00 97.69 79 LEU A CA 1
ATOM 633 C C . LEU A 1 79 ? 9.815 -4.708 -11.498 1.00 97.69 79 LEU A C 1
ATOM 635 O O . LEU A 1 79 ? 9.579 -4.357 -12.647 1.00 97.69 79 LEU A O 1
ATOM 639 N N . ALA A 1 80 ? 10.488 -3.946 -10.635 1.00 97.94 80 ALA A N 1
ATOM 640 C CA . ALA A 1 80 ? 11.029 -2.640 -10.991 1.00 97.94 80 ALA A CA 1
ATOM 641 C C . ALA A 1 80 ? 12.059 -2.737 -12.126 1.00 97.94 80 ALA A C 1
ATOM 643 O O . ALA A 1 80 ? 11.975 -1.969 -13.075 1.00 97.94 80 ALA A O 1
ATOM 644 N N . GLU A 1 81 ? 12.960 -3.724 -12.082 1.00 97.31 81 GLU A N 1
ATOM 645 C CA . GLU A 1 81 ? 13.912 -4.014 -13.163 1.00 97.31 81 GLU A CA 1
ATOM 646 C C . GLU A 1 81 ? 13.188 -4.309 -14.489 1.00 97.31 81 GLU A C 1
ATOM 648 O O . GLU A 1 81 ? 13.512 -3.713 -15.511 1.00 97.31 81 GLU A O 1
ATOM 653 N N . LEU A 1 82 ? 12.167 -5.176 -14.468 1.00 96.62 82 LEU A N 1
ATOM 654 C CA . LEU A 1 82 ? 11.376 -5.537 -15.654 1.00 96.62 82 LEU A CA 1
ATOM 655 C C . LEU A 1 82 ? 10.580 -4.361 -16.240 1.00 96.62 82 LEU A C 1
ATOM 657 O O . LEU A 1 82 ? 10.260 -4.376 -17.424 1.00 96.62 82 LEU A O 1
ATOM 661 N N . LEU A 1 83 ? 10.228 -3.375 -15.414 1.00 96.81 83 LEU A N 1
ATOM 662 C CA . LEU A 1 83 ? 9.505 -2.166 -15.819 1.00 96.81 83 LEU A CA 1
ATOM 663 C C . LEU A 1 83 ? 10.429 -0.956 -16.019 1.00 96.81 83 LEU A C 1
ATOM 665 O O . LEU A 1 83 ? 9.929 0.162 -16.171 1.00 96.81 83 LEU A O 1
ATOM 669 N N . GLU A 1 84 ? 11.748 -1.172 -15.997 1.00 97.50 84 GLU A N 1
ATOM 670 C CA . GLU A 1 84 ? 12.775 -0.139 -16.168 1.00 97.50 84 GLU A CA 1
ATOM 671 C C . GLU A 1 84 ? 12.600 1.036 -15.185 1.00 97.50 84 GLU A C 1
ATOM 673 O O . GLU A 1 84 ? 12.688 2.214 -15.539 1.00 97.50 84 GLU A O 1
ATOM 678 N N . VAL A 1 85 ? 12.309 0.714 -13.922 1.00 98.25 85 VAL A N 1
ATOM 679 C CA . VAL A 1 85 ? 12.167 1.679 -12.827 1.00 98.25 85 VAL A CA 1
ATOM 680 C C . VAL A 1 85 ? 13.412 1.657 -11.953 1.00 98.25 85 VAL A C 1
ATOM 682 O O . VAL A 1 85 ? 13.718 0.662 -11.296 1.00 98.25 85 VAL A O 1
ATOM 685 N N . GLU A 1 86 ? 14.105 2.790 -11.902 1.00 97.62 86 GLU A N 1
ATOM 686 C CA . GLU A 1 86 ? 15.277 2.971 -11.053 1.00 97.62 86 GLU A CA 1
ATOM 687 C C . GLU A 1 86 ? 14.892 3.127 -9.573 1.00 97.62 86 GLU A C 1
ATOM 689 O O . GLU A 1 86 ? 13.925 3.808 -9.212 1.00 97.62 86 GLU A O 1
ATOM 694 N N . ARG A 1 87 ? 15.685 2.506 -8.694 1.00 98.12 87 ARG A N 1
ATOM 695 C CA . ARG A 1 87 ? 15.576 2.681 -7.245 1.00 98.12 87 ARG A CA 1
ATOM 696 C C . ARG A 1 87 ? 16.391 3.885 -6.788 1.00 98.12 87 ARG A C 1
ATOM 698 O O . ARG A 1 87 ? 17.591 3.950 -7.018 1.00 98.12 87 ARG A O 1
ATOM 705 N N . PHE A 1 88 ? 15.758 4.731 -5.980 1.00 96.81 88 PHE A N 1
ATOM 706 C CA . PHE A 1 88 ? 16.433 5.779 -5.220 1.00 96.81 88 PHE A CA 1
ATOM 707 C C . PHE A 1 88 ? 16.521 5.388 -3.739 1.00 96.81 88 PHE A C 1
ATOM 709 O O . PHE A 1 88 ? 15.511 5.065 -3.105 1.00 96.81 88 PHE A O 1
ATOM 716 N N . GLY A 1 89 ? 17.733 5.410 -3.181 1.00 96.56 89 GLY A N 1
ATOM 717 C CA . GLY A 1 89 ? 18.013 4.995 -1.803 1.00 96.56 89 GLY A CA 1
ATOM 718 C C . GLY A 1 89 ? 18.367 3.511 -1.650 1.00 96.56 89 GLY A C 1
ATOM 719 O O . GLY A 1 89 ? 18.552 2.782 -2.623 1.00 96.56 89 GLY A O 1
ATOM 720 N N . ILE A 1 90 ? 18.499 3.070 -0.398 1.00 96.12 90 ILE A N 1
ATOM 721 C CA . ILE A 1 90 ? 18.996 1.734 -0.048 1.00 96.12 90 ILE A CA 1
ATOM 722 C C . ILE A 1 90 ? 17.833 0.735 0.001 1.00 96.12 90 ILE A C 1
ATOM 724 O O . ILE A 1 90 ? 16.803 0.999 0.620 1.00 96.12 90 ILE A O 1
ATOM 728 N N . CYS A 1 91 ? 18.010 -0.430 -0.627 1.00 94.62 91 CYS A N 1
ATOM 729 C CA . CYS A 1 91 ? 17.049 -1.534 -0.565 1.00 94.62 91 CYS A CA 1
ATOM 730 C C . CYS A 1 91 ? 16.794 -1.984 0.883 1.00 94.62 91 CYS A C 1
ATOM 732 O O . CYS A 1 91 ? 17.714 -1.976 1.699 1.00 94.62 91 CYS A O 1
ATOM 734 N N . HIS A 1 92 ? 15.566 -2.419 1.185 1.00 91.81 92 HIS A N 1
ATOM 735 C CA . HIS A 1 92 ? 15.137 -2.828 2.531 1.00 91.81 92 HIS A CA 1
ATOM 736 C C . HIS A 1 92 ? 15.076 -1.684 3.552 1.00 91.81 92 HIS A C 1
ATOM 738 O O . HIS A 1 92 ? 15.076 -1.916 4.761 1.00 91.81 92 HIS A O 1
ATOM 744 N N . GLN A 1 93 ? 14.974 -0.442 3.074 1.00 96.88 93 GLN A N 1
ATOM 745 C CA . GLN A 1 93 ? 14.498 0.680 3.874 1.00 96.88 93 GLN A CA 1
ATOM 746 C C . GLN A 1 93 ? 13.098 1.071 3.418 1.00 96.88 93 GLN A C 1
ATOM 748 O O . GLN A 1 93 ? 12.892 1.372 2.242 1.00 96.88 93 GLN A O 1
ATOM 753 N N . ALA A 1 94 ? 12.160 1.156 4.366 1.00 94.56 94 ALA A N 1
ATOM 754 C CA . ALA A 1 94 ? 10.747 1.406 4.079 1.00 94.56 94 ALA A CA 1
ATOM 755 C C . ALA A 1 94 ? 10.516 2.651 3.205 1.00 94.56 94 ALA A C 1
ATOM 757 O O . ALA A 1 94 ? 9.659 2.624 2.329 1.00 94.56 94 ALA A O 1
ATOM 758 N N . GLY A 1 95 ? 11.306 3.719 3.380 1.00 97.62 95 GLY A N 1
ATOM 759 C CA . GLY A 1 95 ? 11.227 4.914 2.532 1.00 97.62 95 GLY A CA 1
ATOM 760 C C . GLY A 1 95 ? 11.628 4.660 1.073 1.00 97.62 95 GLY A C 1
ATOM 761 O O . GLY A 1 95 ? 10.871 4.997 0.164 1.00 97.62 95 GLY A O 1
ATOM 762 N N . SER A 1 96 ? 12.781 4.020 0.841 1.00 98.25 96 SER A N 1
ATOM 763 C CA . SER A 1 96 ? 13.234 3.659 -0.513 1.00 98.25 96 SER A CA 1
ATOM 764 C C . SER A 1 96 ? 12.280 2.660 -1.174 1.00 98.25 96 SER A C 1
ATOM 766 O O . SER A 1 96 ? 11.926 2.817 -2.341 1.00 98.25 96 SER A O 1
ATOM 768 N N . ASP A 1 97 ? 11.812 1.663 -0.420 1.00 98.19 97 ASP A N 1
ATOM 769 C CA . ASP A 1 97 ? 10.872 0.652 -0.911 1.00 98.19 97 ASP A CA 1
ATOM 770 C C . ASP A 1 97 ? 9.494 1.249 -1.226 1.00 98.19 97 ASP A C 1
ATOM 772 O O . ASP A 1 97 ? 8.897 0.889 -2.241 1.00 98.19 97 ASP A O 1
ATOM 776 N N . SER A 1 98 ? 9.009 2.207 -0.429 1.00 98.12 98 SER A N 1
ATOM 777 C CA . SER A 1 98 ? 7.741 2.906 -0.691 1.00 98.12 98 SER A CA 1
ATOM 778 C C . SER A 1 98 ? 7.818 3.760 -1.956 1.00 98.12 98 SER A C 1
ATOM 780 O O . SER A 1 98 ? 6.898 3.735 -2.775 1.00 98.12 98 SER A O 1
ATOM 782 N N . LEU A 1 99 ? 8.934 4.471 -2.165 1.00 98.50 99 LEU A N 1
ATOM 783 C CA . LEU A 1 99 ? 9.149 5.239 -3.391 1.00 98.50 99 LEU A CA 1
ATOM 784 C C . LEU A 1 99 ? 9.216 4.321 -4.618 1.00 98.50 99 LEU A C 1
ATOM 786 O O . LEU A 1 99 ? 8.551 4.584 -5.621 1.00 98.50 99 LEU A O 1
ATOM 790 N N . LEU A 1 100 ? 9.961 3.213 -4.527 1.00 98.62 100 LEU A N 1
ATOM 791 C CA . LEU A 1 100 ? 10.030 2.235 -5.611 1.00 98.62 100 LEU A CA 1
ATOM 792 C C . LEU A 1 100 ? 8.651 1.632 -5.908 1.00 98.62 100 LEU A C 1
ATOM 794 O O . LEU A 1 100 ? 8.278 1.514 -7.073 1.00 98.62 100 LEU A O 1
ATOM 798 N N . THR A 1 101 ? 7.875 1.307 -4.872 1.00 98.69 101 THR A N 1
ATOM 799 C CA . THR A 1 101 ? 6.498 0.799 -4.978 1.00 98.69 101 THR A CA 1
ATOM 800 C C . THR A 1 101 ? 5.613 1.769 -5.763 1.00 98.69 101 THR A C 1
ATOM 802 O O . THR A 1 101 ? 4.989 1.368 -6.746 1.00 98.69 101 THR A O 1
ATOM 805 N N . ALA A 1 102 ? 5.610 3.056 -5.401 1.00 98.50 102 ALA A N 1
ATOM 806 C CA . ALA A 1 102 ? 4.802 4.073 -6.074 1.00 98.50 102 ALA A CA 1
ATOM 807 C C . ALA A 1 102 ? 5.195 4.258 -7.553 1.00 98.50 102 ALA A C 1
ATOM 809 O O . ALA A 1 102 ? 4.334 4.246 -8.438 1.00 98.50 102 ALA A O 1
ATOM 810 N N . CYS A 1 103 ? 6.496 4.375 -7.841 1.00 98.56 103 CYS A N 1
ATOM 811 C CA . CYS A 1 103 ? 7.000 4.517 -9.210 1.00 98.56 103 CYS A CA 1
ATOM 812 C C . CYS A 1 103 ? 6.684 3.285 -10.074 1.00 98.56 103 CYS A C 1
ATOM 814 O O . CYS A 1 103 ? 6.252 3.421 -11.221 1.00 98.56 103 CYS A O 1
ATOM 816 N N . THR A 1 104 ? 6.845 2.090 -9.503 1.00 98.50 104 THR A N 1
ATOM 817 C CA . THR A 1 104 ? 6.566 0.811 -10.168 1.00 98.50 104 THR A CA 1
ATOM 818 C C . THR A 1 104 ? 5.081 0.656 -10.474 1.00 98.50 104 THR A C 1
ATOM 820 O O . THR A 1 104 ? 4.724 0.283 -11.588 1.00 98.50 104 THR A O 1
ATOM 823 N N . PHE A 1 105 ? 4.197 1.003 -9.534 1.00 98.50 105 PHE A N 1
ATOM 824 C CA . PHE A 1 105 ? 2.753 0.984 -9.768 1.00 98.50 105 PHE A CA 1
ATOM 825 C C . PHE A 1 105 ? 2.340 1.891 -10.923 1.00 98.50 105 PHE A C 1
ATOM 827 O O . PHE A 1 105 ? 1.544 1.476 -11.762 1.00 98.50 105 PHE A O 1
ATOM 834 N N . ARG A 1 106 ? 2.895 3.107 -11.002 1.00 98.12 106 ARG A N 1
ATOM 835 C CA . ARG A 1 106 ? 2.577 4.040 -12.090 1.00 98.12 106 ARG A CA 1
ATOM 836 C C . ARG A 1 106 ? 2.918 3.438 -13.457 1.00 98.12 106 ARG A C 1
ATOM 838 O O . ARG A 1 106 ? 2.060 3.407 -14.335 1.00 98.12 106 ARG A O 1
ATOM 845 N N . LYS A 1 107 ? 4.125 2.882 -13.608 1.00 97.75 107 LYS A N 1
ATOM 846 C CA . LYS A 1 107 ? 4.554 2.200 -14.843 1.00 97.75 107 LYS A CA 1
ATOM 847 C C . LYS A 1 107 ? 3.716 0.963 -15.156 1.00 97.75 107 LYS A C 1
ATOM 849 O O . LYS A 1 107 ? 3.335 0.760 -16.307 1.00 97.75 107 LYS A O 1
ATOM 854 N N . LEU A 1 108 ? 3.395 0.161 -14.141 1.00 97.69 108 LEU A N 1
ATOM 855 C CA . LEU A 1 108 ? 2.545 -1.020 -14.278 1.00 97.69 108 LEU A CA 1
ATOM 856 C C . LEU A 1 108 ? 1.143 -0.641 -14.781 1.00 97.69 108 LEU A C 1
ATOM 858 O O . LEU A 1 108 ? 0.644 -1.240 -15.732 1.00 97.69 108 LEU A O 1
ATOM 862 N N . LYS A 1 109 ? 0.531 0.379 -14.169 1.00 97.31 109 LYS A N 1
ATOM 863 C CA . LYS A 1 109 ? -0.796 0.904 -14.515 1.00 97.31 109 LYS A CA 1
ATOM 864 C C . LYS A 1 109 ? -0.854 1.413 -15.958 1.00 97.31 109 LYS A C 1
ATOM 866 O O . LYS A 1 109 ? -1.810 1.112 -16.672 1.00 97.31 109 LYS A O 1
ATOM 871 N N . GLU A 1 110 ? 0.164 2.154 -16.389 1.00 96.38 110 GLU A N 1
ATOM 872 C CA . GLU A 1 110 ? 0.282 2.652 -17.765 1.00 96.38 110 GLU A CA 1
ATOM 873 C C . GLU A 1 110 ? 0.464 1.500 -18.770 1.00 96.38 110 GLU A C 1
ATOM 875 O O . GLU A 1 110 ? -0.216 1.469 -19.791 1.00 96.38 110 GLU A O 1
ATOM 880 N N . SER A 1 111 ? 1.330 0.527 -18.463 1.00 95.19 111 SER A N 1
ATOM 881 C CA . SER A 1 111 ? 1.785 -0.470 -19.446 1.00 95.19 111 SER A CA 1
ATOM 882 C 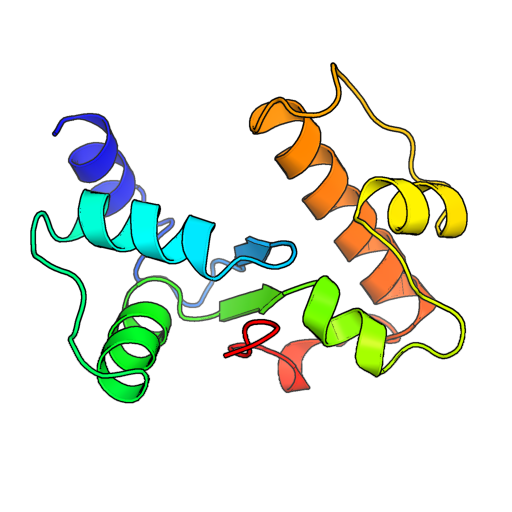C . SER A 1 111 ? 0.866 -1.690 -19.591 1.00 95.19 111 SER A C 1
ATOM 884 O O . SER A 1 111 ? 0.779 -2.256 -20.675 1.00 95.19 111 SER A O 1
ATOM 886 N N . PHE A 1 112 ? 0.191 -2.117 -18.517 1.00 95.81 112 PHE A N 1
ATOM 887 C CA . PHE A 1 112 ? -0.588 -3.370 -18.502 1.00 95.81 112 PHE A CA 1
ATOM 888 C C . PHE A 1 112 ? -2.091 -3.167 -18.304 1.00 95.81 112 PHE A C 1
ATOM 890 O O . PHE A 1 112 ? -2.877 -4.076 -18.566 1.00 95.81 112 PHE A O 1
ATOM 897 N N . PHE A 1 113 ? -2.501 -1.986 -17.841 1.00 95.62 113 PHE A N 1
ATOM 898 C CA . PHE A 1 113 ? -3.879 -1.731 -17.422 1.00 95.62 113 PHE A CA 1
ATOM 899 C C . PHE A 1 113 ? -4.539 -0.565 -18.163 1.00 95.62 113 PHE A C 1
ATOM 901 O O . PHE A 1 113 ? -5.641 -0.164 -17.797 1.00 95.62 113 PHE A O 1
ATOM 908 N N . ASN A 1 114 ? -3.893 -0.012 -19.197 1.00 93.38 114 ASN A N 1
ATOM 909 C CA . ASN A 1 114 ? -4.390 1.136 -19.968 1.00 93.38 114 ASN A CA 1
ATOM 910 C C . ASN A 1 114 ? -4.838 2.308 -19.074 1.00 93.38 114 ASN A C 1
ATOM 912 O O . ASN A 1 114 ? -5.810 2.999 -19.372 1.00 93.38 114 ASN A O 1
ATOM 916 N N . GLY A 1 115 ? -4.170 2.502 -17.933 1.00 91.62 115 GLY A N 1
ATOM 917 C CA . GLY A 1 115 ? -4.517 3.561 -16.991 1.00 91.62 115 GLY A CA 1
ATOM 918 C C . GLY A 1 115 ? -5.729 3.290 -16.089 1.00 91.62 115 GLY A C 1
ATOM 919 O O . GLY A 1 115 ? -6.077 4.185 -15.324 1.00 91.62 115 GLY A O 1
ATOM 920 N N . SER A 1 116 ? -6.338 2.098 -16.099 1.00 94.44 116 SER A N 1
ATOM 921 C CA . SER A 1 116 ? -7.501 1.759 -15.258 1.00 94.44 116 SER A CA 1
ATOM 922 C C . SER A 1 116 ? -7.246 0.523 -14.393 1.00 94.44 116 SER A C 1
ATOM 924 O O . SER A 1 116 ? -7.101 -0.597 -14.883 1.00 94.44 116 SER A O 1
ATOM 926 N N . THR A 1 117 ? -7.199 0.721 -13.076 1.00 96.25 117 THR A N 1
ATOM 927 C CA . THR A 1 117 ? -6.930 -0.340 -12.086 1.00 96.25 117 THR A CA 1
ATOM 928 C C . THR A 1 117 ? -8.085 -0.561 -11.116 1.00 96.25 117 THR A C 1
ATOM 930 O O . THR A 1 117 ? -8.014 -1.463 -10.290 1.00 96.25 117 THR A O 1
ATOM 933 N N . GLU A 1 118 ? -9.161 0.216 -11.227 1.00 95.75 118 GLU A N 1
ATOM 934 C CA . GLU A 1 118 ? -10.231 0.351 -10.232 1.00 95.75 118 GLU A CA 1
ATOM 935 C C . GLU A 1 118 ? -10.914 -0.991 -9.924 1.00 95.75 118 GLU A C 1
ATOM 937 O O . GLU A 1 118 ? -11.221 -1.281 -8.771 1.00 95.75 118 GLU A O 1
ATOM 942 N N . LYS A 1 119 ? -11.055 -1.869 -10.928 1.00 95.88 119 LYS A N 1
ATOM 943 C CA . LYS A 1 119 ? -11.619 -3.224 -10.762 1.00 95.88 119 LYS A CA 1
ATOM 944 C C . LYS A 1 119 ? -10.798 -4.166 -9.868 1.00 95.88 119 LYS A C 1
ATOM 946 O O . LYS A 1 119 ? -11.291 -5.231 -9.514 1.00 95.88 119 LYS A O 1
ATOM 951 N N . TYR A 1 120 ? -9.556 -3.812 -9.547 1.00 96.56 120 TYR A N 1
ATOM 952 C CA . TYR A 1 120 ? -8.644 -4.611 -8.720 1.00 96.56 120 TYR A CA 1
ATOM 953 C C . TYR A 1 120 ? -8.426 -4.011 -7.325 1.00 96.56 120 TYR A C 1
ATOM 955 O O . TYR A 1 120 ? -7.592 -4.509 -6.567 1.00 96.56 120 TYR A O 1
ATOM 963 N N . ALA A 1 121 ? -9.118 -2.915 -7.002 1.00 97.06 121 ALA A N 1
ATOM 964 C CA . ALA A 1 121 ? -8.980 -2.253 -5.716 1.00 97.06 121 ALA A CA 1
ATOM 965 C C . ALA A 1 121 ? -9.490 -3.137 -4.563 1.00 97.06 121 ALA A C 1
ATOM 967 O O . ALA A 1 121 ? -10.429 -3.918 -4.718 1.00 97.06 121 ALA A O 1
ATOM 968 N N . GLY A 1 122 ? -8.884 -2.984 -3.386 1.00 96.56 122 GLY A N 1
ATOM 969 C CA . GLY A 1 122 ? -9.336 -3.606 -2.138 1.00 96.56 122 GLY A CA 1
ATOM 970 C C . GLY A 1 122 ? -8.924 -5.069 -1.942 1.00 96.56 122 GLY A C 1
ATOM 971 O O . GLY A 1 122 ? -9.321 -5.668 -0.945 1.00 96.56 122 GLY A O 1
ATOM 972 N N . VAL A 1 123 ? -8.123 -5.645 -2.844 1.00 97.19 123 VAL A N 1
ATOM 973 C CA . VAL A 1 123 ? -7.598 -7.013 -2.707 1.00 97.19 123 VAL A CA 1
ATOM 974 C C . VAL A 1 123 ? -6.136 -6.981 -2.272 1.00 97.19 123 VAL A C 1
ATOM 976 O O . VAL A 1 123 ? -5.306 -6.325 -2.904 1.00 97.19 123 VAL A O 1
ATOM 979 N N . LEU A 1 124 ? -5.817 -7.726 -1.213 1.00 97.69 124 LEU A N 1
ATOM 980 C CA . LEU A 1 124 ? -4.454 -7.900 -0.713 1.00 97.69 124 LEU A CA 1
ATOM 981 C C . LE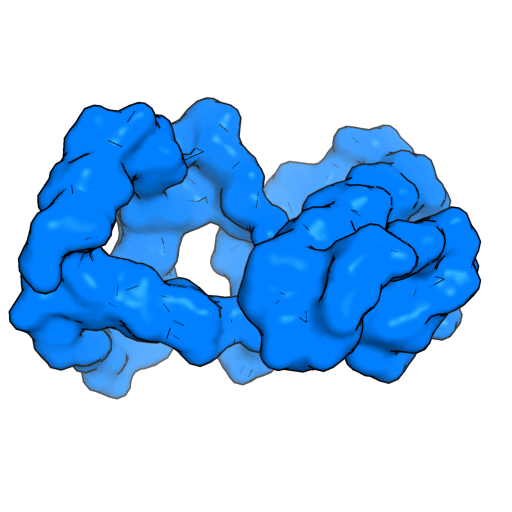U A 1 124 ? -3.913 -9.251 -1.176 1.00 97.69 124 LEU A C 1
ATOM 983 O O . LEU A 1 124 ? -4.621 -10.255 -1.177 1.00 97.69 124 LEU A O 1
ATOM 987 N N . TYR A 1 125 ? -2.657 -9.308 -1.610 1.00 97.38 125 TYR A N 1
ATOM 988 C CA . TYR A 1 125 ? -2.100 -10.572 -2.073 1.00 97.38 125 TYR A CA 1
ATOM 989 C C . TYR A 1 125 ? -1.968 -11.571 -0.916 1.00 97.38 125 TYR A C 1
ATOM 991 O O . TYR A 1 125 ? -1.332 -11.279 0.093 1.00 97.38 125 TYR A O 1
ATOM 999 N N . GLY A 1 126 ? -2.492 -12.783 -1.117 1.00 94.50 126 GLY A N 1
ATOM 1000 C CA . GLY A 1 126 ? -2.325 -13.899 -0.180 1.00 94.50 126 GLY A CA 1
ATOM 1001 C C . GLY A 1 126 ? -3.345 -13.937 0.958 1.00 94.50 126 GLY A C 1
ATOM 1002 O O . GLY A 1 126 ? -3.251 -14.838 1.787 1.00 94.50 126 GLY A O 1
ATOM 1003 N N . LEU A 1 127 ? -4.305 -13.006 0.970 1.00 91.62 127 LEU A N 1
ATOM 1004 C CA . LEU A 1 127 ? -5.438 -12.968 1.889 1.00 91.62 127 LEU A CA 1
ATOM 1005 C C . LEU A 1 127 ? -6.738 -13.013 1.084 1.00 91.62 127 LEU A C 1
ATOM 1007 O O . LEU A 1 127 ? -6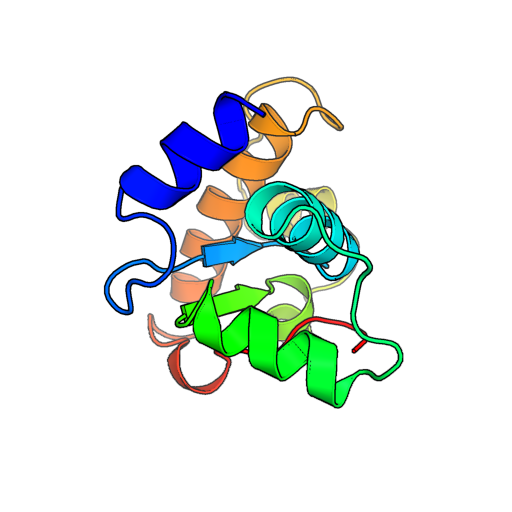.893 -12.197 0.152 1.00 91.62 127 LEU A O 1
#

pLDDT: mean 96.72, std 2.83, range [77.44, 98.69]

Foldseek 3Di:
DVVLVCVVPVCCWQHPVHAAFEALCPVVVLVNLCSNVVDHQDPDPVSNLVSCCRTPVWYDHVNQVQVQPPPDDDGLVVLCVVLVHDFDDDPPDPVRSSVSRVRSVVSCCVPRVVNDDRVRTSDRPPD